Protein AF-A0A946GDV8-F1 (afdb_monomer_lite)

Foldseek 3Di:
DDDDDDDDDDDYDDDDDDDDDDPDDDDPPPPPPDPPPVVVVVVVVVVVVVVVVVVVVVVVVLVVLVVLQVDDDQADPVVCVVPVQPLSNLSSNLVVCVVVVVLVSSLVSLVSSCVNPVPNPVSVVVNVVSVVVVVVD

Radius of gyration: 39.34 Å; chains: 1; bounding box: 109×38×81 Å

pLDDT: mean 80.73, std 20.43, range [39.19, 98.31]

Secondary structure (DSSP, 8-state):
------------------------------------HHHHHHHHHHHHHHHHHHHHHHHHHHHHHHHHHHSSSPPPHHHHHHSTT-HHHHHHHHHHHHHTT-HHHHHHHHHHHHHH-TT-HHHHHHHHHHHHHHHT-

Structure (mmCIF, N/CA/C/O backbone):
data_AF-A0A946GDV8-F1
#
_entry.id   AF-A0A946GDV8-F1
#
loop_
_atom_site.group_PDB
_atom_site.id
_atom_site.type_symbol
_atom_site.label_atom_id
_atom_site.label_alt_id
_atom_site.label_comp_id
_atom_site.label_asym_id
_atom_site.label_entity_id
_atom_site.label_seq_id
_atom_site.pdbx_PDB_ins_code
_atom_site.Cartn_x
_atom_site.Cartn_y
_atom_site.Cartn_z
_atom_site.occupancy
_atom_site.B_iso_or_equiv
_atom_site.auth_seq_id
_atom_site.auth_comp_id
_atom_site.auth_asym_id
_atom_site.auth_atom_id
_atom_site.pdbx_PDB_model_num
ATOM 1 N N . MET A 1 1 ? 91.284 17.818 -12.166 1.00 42.91 1 MET A N 1
ATOM 2 C CA . MET A 1 1 ? 91.095 16.775 -13.197 1.00 42.91 1 MET A CA 1
ATOM 3 C C . MET A 1 1 ? 89.753 17.087 -13.846 1.00 42.91 1 MET A C 1
ATOM 5 O O . MET A 1 1 ? 88.732 16.836 -13.231 1.00 42.91 1 MET A O 1
ATOM 9 N N . SER A 1 2 ? 89.729 18.024 -14.800 1.00 41.00 2 SER A N 1
ATOM 10 C CA . SER A 1 2 ? 89.783 17.741 -16.252 1.00 41.00 2 SER A CA 1
ATOM 11 C C . SER A 1 2 ? 88.544 16.926 -16.666 1.00 41.00 2 SER A C 1
ATOM 13 O O . SER A 1 2 ? 88.379 15.823 -16.174 1.00 41.00 2 SER A O 1
ATOM 15 N N . SER A 1 3 ? 87.606 17.405 -17.486 1.00 44.59 3 SER A N 1
ATOM 16 C CA . SER A 1 3 ? 87.816 18.163 -18.719 1.00 44.59 3 SER A CA 1
ATOM 17 C C . SER A 1 3 ? 86.577 18.972 -19.131 1.00 44.59 3 SER A C 1
ATOM 19 O O . SER A 1 3 ? 85.470 18.444 -19.193 1.00 44.59 3 SER A O 1
ATOM 21 N N . LEU A 1 4 ? 86.811 20.239 -19.492 1.00 48.50 4 LEU A N 1
ATOM 22 C CA . LEU A 1 4 ? 86.058 20.960 -20.521 1.00 48.50 4 LEU A CA 1
ATOM 23 C C . LEU A 1 4 ? 86.138 20.179 -21.841 1.00 48.50 4 LEU A C 1
ATOM 25 O O . LEU A 1 4 ? 87.213 19.675 -22.159 1.00 48.50 4 LEU A O 1
ATOM 29 N N . LEU A 1 5 ? 85.103 20.235 -22.683 1.00 49.66 5 LEU A N 1
ATOM 30 C CA . LEU A 1 5 ? 85.336 20.288 -24.127 1.00 49.66 5 LEU A CA 1
ATOM 31 C C . LEU A 1 5 ? 84.304 21.173 -24.829 1.00 49.66 5 LEU A C 1
ATOM 33 O O . LEU A 1 5 ? 83.094 20.972 -24.786 1.00 49.66 5 LEU A O 1
ATOM 37 N N . LEU A 1 6 ? 84.879 22.204 -25.430 1.00 40.00 6 LEU A N 1
ATOM 38 C CA . LEU A 1 6 ? 84.307 23.340 -26.117 1.00 40.00 6 LEU A CA 1
ATOM 39 C C . LEU A 1 6 ? 84.168 23.001 -27.613 1.00 40.00 6 LEU A C 1
ATOM 41 O O . LEU A 1 6 ? 85.106 22.505 -28.224 1.00 40.00 6 LEU A O 1
ATOM 45 N N . ARG A 1 7 ? 82.988 23.299 -28.168 1.00 42.78 7 ARG A N 1
ATOM 46 C CA . ARG A 1 7 ? 82.689 23.835 -29.514 1.00 42.78 7 ARG A CA 1
ATOM 47 C C . ARG A 1 7 ? 83.785 23.755 -30.597 1.00 42.78 7 ARG A C 1
ATOM 49 O O . ARG A 1 7 ? 84.810 24.411 -30.467 1.00 42.78 7 ARG A O 1
ATOM 56 N N . ALA A 1 8 ? 83.432 23.230 -31.777 1.00 42.94 8 ALA A N 1
ATOM 57 C CA . ALA A 1 8 ? 83.835 23.830 -33.059 1.00 42.94 8 ALA A CA 1
ATOM 58 C C . ALA A 1 8 ? 82.939 23.383 -34.230 1.00 42.94 8 ALA A C 1
ATOM 60 O O . ALA A 1 8 ? 82.692 22.200 -34.439 1.00 42.94 8 ALA A O 1
ATOM 61 N N . HIS A 1 9 ? 82.478 24.370 -35.001 1.00 42.66 9 HIS A N 1
ATOM 62 C CA . HIS A 1 9 ? 81.822 24.239 -36.303 1.00 42.66 9 HIS A CA 1
ATOM 63 C C . HIS A 1 9 ? 82.801 23.750 -37.382 1.00 42.66 9 HIS A C 1
ATOM 65 O O . HIS A 1 9 ? 83.925 24.240 -37.457 1.00 42.66 9 HIS A O 1
ATOM 71 N N . GLY A 1 10 ? 82.311 22.924 -38.309 1.00 39.19 10 GLY A N 1
ATOM 72 C CA . GLY A 1 10 ? 82.945 22.633 -39.597 1.00 39.19 10 GLY A CA 1
ATOM 73 C C . GLY A 1 10 ? 81.908 22.704 -40.717 1.00 39.19 10 GLY A C 1
ATOM 74 O O . GLY A 1 10 ? 80.819 22.157 -40.602 1.00 39.19 10 GLY A O 1
ATOM 75 N N . ARG A 1 11 ? 82.225 23.464 -41.762 1.00 46.16 11 ARG A N 1
ATOM 76 C CA . ARG A 1 11 ? 81.344 24.001 -42.805 1.00 46.16 11 ARG A CA 1
ATOM 77 C C . ARG A 1 11 ? 81.553 23.225 -44.115 1.00 46.16 11 ARG A C 1
ATOM 79 O O . ARG A 1 11 ? 82.694 23.076 -44.525 1.00 46.16 11 ARG A O 1
ATOM 86 N N . GLY A 1 12 ? 80.469 22.899 -44.828 1.00 41.56 12 GLY A N 1
ATOM 87 C CA . GLY A 1 12 ? 80.440 22.966 -46.298 1.00 41.56 12 GLY A CA 1
ATOM 88 C C . GLY A 1 12 ? 80.460 21.671 -47.134 1.00 41.56 12 GLY A C 1
ATOM 89 O O . GLY A 1 12 ? 81.502 21.055 -47.298 1.00 41.56 12 GLY A O 1
ATOM 90 N N . ARG A 1 13 ? 79.352 21.501 -47.878 1.00 49.00 13 ARG A N 1
ATOM 91 C CA . ARG A 1 13 ? 79.274 21.432 -49.360 1.00 49.00 13 ARG A CA 1
ATOM 92 C C . ARG A 1 13 ? 79.072 20.058 -50.036 1.00 49.00 13 ARG A C 1
ATOM 94 O O . ARG A 1 13 ? 79.517 19.029 -49.556 1.00 49.00 13 ARG A O 1
ATOM 101 N N . CYS A 1 14 ? 78.449 20.164 -51.221 1.00 42.59 14 CYS A N 1
ATOM 102 C CA . CYS A 1 14 ? 78.095 19.168 -52.248 1.00 42.59 14 CYS A CA 1
ATOM 103 C C . CYS A 1 14 ? 76.825 18.365 -51.920 1.00 42.59 14 CYS A C 1
ATOM 105 O O . CYS A 1 14 ? 76.777 17.663 -50.930 1.00 42.59 14 CYS A O 1
ATOM 107 N N . GLY A 1 15 ? 75.712 18.464 -52.650 1.00 49.16 15 GLY A N 1
ATOM 108 C CA . GLY A 1 15 ? 75.547 18.644 -54.092 1.00 49.16 15 GLY A CA 1
ATOM 109 C C . GLY A 1 15 ? 75.015 17.327 -54.654 1.00 49.16 15 GLY A C 1
ATOM 110 O O . GLY A 1 15 ? 75.814 16.488 -55.044 1.00 49.16 15 GLY A O 1
ATOM 111 N N . PHE A 1 16 ? 73.694 17.123 -54.663 1.00 43.91 16 PHE A N 1
ATOM 112 C CA . PHE A 1 16 ? 73.093 15.916 -55.239 1.00 43.91 16 PHE A CA 1
ATOM 113 C C . PHE A 1 16 ? 72.091 16.311 -56.324 1.00 43.91 16 PHE A C 1
ATOM 115 O O . PHE A 1 16 ? 70.979 16.763 -56.060 1.00 43.91 16 PHE A O 1
ATOM 122 N N . ARG A 1 17 ? 72.567 16.222 -57.566 1.00 49.25 17 ARG A N 1
ATOM 123 C CA . ARG A 1 17 ? 71.802 16.415 -58.794 1.00 49.25 17 ARG A CA 1
ATOM 124 C C . ARG A 1 17 ? 71.373 15.037 -59.312 1.00 49.25 17 ARG A C 1
ATOM 126 O O . ARG A 1 17 ? 72.236 14.211 -59.568 1.00 49.25 17 ARG A O 1
ATOM 133 N N . TYR A 1 18 ? 70.063 14.904 -59.535 1.00 47.97 18 TYR A N 1
ATOM 134 C CA . TYR A 1 18 ? 69.335 13.934 -60.371 1.00 47.97 18 TYR A CA 1
ATOM 135 C C . TYR A 1 18 ? 69.354 12.445 -60.002 1.00 47.97 18 TYR A C 1
ATOM 137 O O . TYR A 1 18 ? 70.394 11.808 -59.902 1.00 47.97 18 TYR A O 1
ATOM 145 N N . GLY A 1 19 ? 68.151 11.865 -59.950 1.00 40.28 19 GLY A N 1
ATOM 146 C CA . GLY A 1 19 ? 67.954 10.422 -59.917 1.00 40.28 19 GLY A CA 1
ATOM 147 C C . GLY A 1 19 ? 66.489 10.016 -60.067 1.00 40.28 19 GLY A C 1
ATOM 148 O O . GLY A 1 19 ? 65.831 9.766 -59.073 1.00 40.28 19 GLY A O 1
ATOM 149 N N . LEU A 1 20 ? 66.036 9.952 -61.323 1.00 49.75 20 LEU A N 1
ATOM 150 C CA . LEU A 1 20 ? 65.131 8.930 -61.870 1.00 49.75 20 LEU A CA 1
ATOM 151 C C . LEU A 1 20 ? 63.710 8.767 -61.278 1.00 49.75 20 LEU A C 1
ATOM 153 O O . LEU A 1 20 ? 63.497 8.246 -60.189 1.00 49.75 20 LEU A O 1
ATOM 157 N N . VAL A 1 21 ? 62.720 9.112 -62.107 1.00 48.25 21 VAL A N 1
ATOM 158 C CA . VAL A 1 21 ? 61.302 8.754 -61.962 1.00 48.25 21 VAL A CA 1
ATOM 159 C C . VAL A 1 21 ? 61.150 7.232 -62.083 1.00 48.25 21 VAL A C 1
ATOM 161 O O . VAL A 1 21 ? 61.420 6.678 -63.147 1.00 48.25 21 VAL A O 1
ATOM 164 N N . ILE A 1 22 ? 60.691 6.561 -61.023 1.00 55.53 22 ILE A N 1
ATOM 165 C CA . ILE A 1 22 ? 60.203 5.177 -61.094 1.00 55.53 22 ILE A CA 1
ATOM 166 C C . ILE A 1 22 ? 58.675 5.230 -61.131 1.00 55.53 22 ILE A C 1
ATOM 168 O O . ILE A 1 22 ? 58.019 5.474 -60.121 1.00 55.53 22 ILE A O 1
ATOM 172 N N . ALA A 1 23 ? 58.114 5.010 -62.319 1.00 50.78 23 ALA A N 1
ATOM 173 C CA . ALA A 1 23 ? 56.711 4.668 -62.493 1.00 50.78 23 ALA A CA 1
ATOM 174 C C . ALA A 1 23 ? 56.523 3.199 -62.075 1.00 50.78 23 ALA A C 1
ATOM 176 O O . ALA A 1 23 ? 56.830 2.286 -62.839 1.00 50.78 23 ALA A O 1
ATOM 177 N N . GLY A 1 24 ? 56.080 2.975 -60.836 1.00 44.50 24 GLY A N 1
ATOM 178 C CA . GLY A 1 24 ? 55.704 1.662 -60.310 1.00 44.50 24 GLY A CA 1
ATOM 179 C C . GLY A 1 24 ? 54.191 1.579 -60.145 1.00 44.50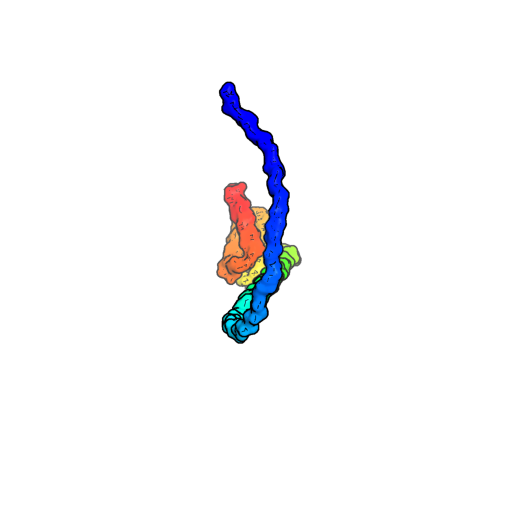 24 GLY A C 1
ATOM 180 O O . GLY A 1 24 ? 53.609 2.365 -59.402 1.00 44.50 24 GLY A O 1
ATOM 181 N N . ALA A 1 25 ? 53.563 0.660 -60.877 1.00 50.84 25 ALA A N 1
ATOM 182 C CA . ALA A 1 25 ? 52.122 0.458 -60.922 1.00 50.84 25 ALA A CA 1
ATOM 183 C C . ALA A 1 25 ? 51.511 0.140 -59.544 1.00 50.84 25 ALA A C 1
ATOM 185 O O . ALA A 1 25 ? 52.051 -0.627 -58.749 1.00 50.84 25 ALA A O 1
ATOM 186 N N . ILE A 1 26 ? 50.346 0.737 -59.309 1.00 57.19 26 ILE A N 1
ATOM 187 C CA . ILE A 1 26 ? 49.497 0.601 -58.130 1.00 57.19 26 ILE A CA 1
ATOM 188 C C . ILE A 1 26 ? 48.806 -0.768 -58.161 1.00 57.19 26 ILE A C 1
ATOM 190 O O . ILE A 1 26 ? 48.028 -1.046 -59.069 1.00 57.19 26 ILE A O 1
ATOM 194 N N . ALA A 1 27 ? 49.019 -1.581 -57.129 1.00 53.69 27 ALA A N 1
ATOM 195 C CA . ALA A 1 27 ? 48.111 -2.661 -56.753 1.00 53.69 27 ALA A CA 1
ATOM 196 C C . ALA A 1 27 ? 47.717 -2.452 -55.287 1.00 53.69 27 ALA A C 1
ATOM 198 O O . ALA A 1 27 ? 48.283 -3.051 -54.376 1.00 53.69 27 ALA A O 1
ATOM 199 N N . ILE A 1 28 ? 46.773 -1.537 -55.051 1.00 54.28 28 ILE A N 1
ATOM 200 C CA . ILE A 1 28 ? 46.119 -1.426 -53.746 1.00 54.28 28 ILE A CA 1
ATOM 201 C C . ILE A 1 28 ? 45.086 -2.550 -53.719 1.00 54.28 28 ILE A C 1
ATOM 203 O O . ILE A 1 28 ? 44.000 -2.423 -54.281 1.00 54.28 28 ILE A O 1
ATOM 207 N N . ALA A 1 29 ? 45.447 -3.677 -53.112 1.00 58.47 29 ALA A N 1
ATOM 208 C CA . ALA A 1 29 ? 44.459 -4.634 -52.649 1.00 58.47 29 ALA A CA 1
ATOM 209 C C . ALA A 1 29 ? 43.623 -3.913 -51.587 1.00 58.47 29 ALA A C 1
ATOM 211 O O . ALA A 1 29 ? 44.095 -3.670 -50.480 1.00 58.47 29 ALA A O 1
ATOM 212 N N . VAL A 1 30 ? 42.415 -3.495 -51.958 1.00 59.69 30 VAL A N 1
ATOM 213 C CA . VAL A 1 30 ? 41.425 -2.986 -51.012 1.00 59.69 30 VAL A CA 1
ATOM 214 C C . VAL A 1 30 ? 41.038 -4.177 -50.134 1.00 59.69 30 VAL A C 1
ATOM 216 O O . VAL A 1 30 ? 40.452 -5.126 -50.663 1.00 59.69 30 VAL A O 1
ATOM 219 N N . PRO A 1 31 ? 41.352 -4.198 -48.826 1.00 53.78 31 PRO A N 1
ATOM 220 C CA . PRO A 1 31 ? 40.664 -5.128 -47.959 1.00 53.78 31 PRO A CA 1
ATOM 221 C C . PRO A 1 31 ? 39.215 -4.646 -47.933 1.00 53.78 31 PRO A C 1
ATOM 223 O O . PRO A 1 31 ? 38.925 -3.526 -47.512 1.00 53.78 31 PRO A O 1
ATOM 226 N N . ALA A 1 32 ? 38.300 -5.468 -48.436 1.00 54.88 32 ALA A N 1
ATOM 227 C CA . ALA A 1 32 ? 36.885 -5.308 -48.157 1.00 54.88 32 ALA A CA 1
ATOM 228 C C . ALA A 1 32 ? 36.687 -5.576 -46.656 1.00 54.88 32 ALA A C 1
ATOM 230 O O . ALA A 1 32 ? 36.336 -6.680 -46.247 1.00 54.88 32 ALA A O 1
ATOM 231 N N . HIS A 1 33 ? 36.992 -4.583 -45.819 1.00 53.31 33 HIS A N 1
ATOM 232 C CA . HIS A 1 33 ? 36.516 -4.561 -44.448 1.00 53.31 33 HIS A CA 1
ATOM 233 C C . HIS A 1 33 ? 35.002 -4.396 -44.526 1.00 53.31 33 HIS A C 1
ATOM 235 O O . HIS A 1 33 ? 34.492 -3.347 -44.914 1.00 53.31 33 HIS A O 1
ATOM 241 N N . ALA A 1 34 ? 34.296 -5.482 -44.232 1.00 56.31 34 ALA A N 1
ATOM 242 C CA . ALA A 1 34 ? 32.863 -5.481 -44.030 1.00 56.31 34 ALA A CA 1
ATOM 243 C C . ALA A 1 34 ? 32.490 -4.397 -43.000 1.00 56.31 34 ALA A C 1
ATOM 245 O O . ALA A 1 34 ? 33.066 -4.349 -41.912 1.00 56.31 34 ALA A O 1
ATOM 246 N N . GLN A 1 35 ? 31.546 -3.519 -43.353 1.00 56.41 35 GLN A N 1
ATOM 247 C CA . GLN A 1 35 ? 30.880 -2.599 -42.428 1.00 56.41 35 GLN A CA 1
ATOM 248 C C . GLN A 1 35 ? 30.155 -3.422 -41.357 1.00 56.41 35 GLN A C 1
ATOM 250 O O . GLN A 1 35 ? 29.057 -3.916 -41.589 1.00 56.41 35 GLN A O 1
ATOM 255 N N . GLN A 1 36 ? 30.796 -3.611 -40.205 1.00 56.44 36 GLN A N 1
ATOM 256 C CA . GLN A 1 36 ? 30.218 -4.313 -39.054 1.00 56.44 36 GLN A CA 1
ATOM 257 C C . GLN A 1 36 ? 29.869 -3.344 -37.905 1.00 56.44 36 GLN A C 1
ATOM 259 O O . GLN A 1 36 ? 29.059 -3.678 -37.050 1.00 56.44 36 GLN A O 1
ATOM 264 N N . SER A 1 37 ? 30.398 -2.112 -37.921 1.00 58.66 37 SER A N 1
ATOM 265 C CA . SER A 1 37 ? 30.227 -1.130 -36.836 1.00 58.66 37 SER A CA 1
ATOM 266 C C . SER A 1 37 ? 28.864 -0.432 -36.805 1.00 58.66 37 SER A C 1
ATOM 268 O O . SER A 1 37 ? 28.375 -0.089 -35.732 1.00 58.66 37 SER A O 1
ATOM 270 N N . ASP A 1 38 ? 28.238 -0.207 -37.963 1.00 61.47 38 ASP A N 1
ATOM 271 C CA . ASP A 1 38 ? 26.989 0.567 -38.034 1.00 61.47 38 ASP A CA 1
ATOM 272 C C . ASP A 1 38 ? 25.786 -0.246 -37.538 1.00 61.47 38 ASP A C 1
ATOM 274 O O . ASP A 1 38 ? 24.828 0.311 -37.005 1.00 61.47 38 ASP A O 1
ATOM 278 N N . THR A 1 39 ? 25.827 -1.569 -37.698 1.00 68.06 39 THR A N 1
ATOM 279 C CA . THR A 1 39 ? 24.763 -2.481 -37.267 1.00 68.06 39 THR A CA 1
ATOM 280 C C . THR A 1 39 ? 24.769 -2.653 -35.751 1.00 68.06 39 THR A C 1
ATOM 282 O O . THR A 1 39 ? 23.730 -2.472 -35.125 1.00 68.06 39 THR A O 1
ATOM 285 N N . GLU A 1 40 ? 25.940 -2.892 -35.151 1.00 68.81 40 GLU A N 1
ATOM 286 C CA . GLU A 1 40 ? 26.086 -3.062 -33.696 1.00 68.81 40 GLU A CA 1
ATOM 287 C C . GLU A 1 40 ? 25.688 -1.792 -32.925 1.00 68.81 40 GLU A C 1
ATOM 289 O O . GLU A 1 40 ? 24.999 -1.872 -31.907 1.00 68.81 40 GLU A O 1
ATOM 294 N N . SER A 1 41 ? 26.041 -0.604 -33.435 1.00 73.06 41 SER A N 1
ATOM 295 C CA . SER A 1 41 ? 25.658 0.662 -32.795 1.00 73.06 41 SER A CA 1
ATOM 296 C C . SER A 1 41 ? 24.145 0.906 -32.854 1.00 73.06 41 SER A C 1
ATOM 298 O O . SER A 1 41 ? 23.548 1.316 -31.864 1.00 73.06 41 SER A O 1
ATOM 300 N N . ARG A 1 42 ? 23.496 0.603 -33.987 1.00 74.81 42 ARG A N 1
ATOM 301 C CA . ARG A 1 42 ? 22.037 0.760 -34.138 1.00 74.81 42 ARG A CA 1
ATOM 302 C C . ARG A 1 42 ? 21.262 -0.236 -33.281 1.00 74.81 42 ARG A C 1
ATOM 304 O O . ARG A 1 42 ? 20.213 0.110 -32.749 1.00 74.81 42 ARG A O 1
ATOM 311 N N . GLU A 1 43 ? 21.758 -1.463 -33.148 1.00 80.62 43 GLU A N 1
ATOM 312 C CA . GLU A 1 43 ? 21.163 -2.474 -32.270 1.00 80.62 43 GLU A CA 1
ATOM 313 C C . GLU A 1 43 ? 21.267 -2.075 -30.791 1.00 80.62 43 GLU A C 1
ATOM 315 O O . GLU A 1 43 ? 20.299 -2.248 -30.047 1.00 80.62 43 GLU A O 1
ATOM 320 N N . SER A 1 44 ? 22.397 -1.488 -30.380 1.00 84.50 44 SER A N 1
ATOM 321 C CA . SER A 1 44 ? 22.580 -0.934 -29.033 1.00 84.50 44 SER A CA 1
ATOM 322 C C . SER A 1 44 ? 21.587 0.196 -28.739 1.00 84.50 44 SER A C 1
ATOM 324 O O . SER A 1 44 ? 20.854 0.114 -27.753 1.00 84.50 44 SER A O 1
ATOM 326 N N . ASP A 1 45 ? 21.492 1.195 -29.622 1.00 85.69 45 ASP A N 1
ATOM 327 C CA . ASP A 1 45 ? 20.595 2.349 -29.449 1.00 85.69 45 ASP A CA 1
ATOM 328 C C . ASP A 1 45 ? 19.115 1.931 -29.378 1.00 85.69 45 ASP A C 1
ATOM 330 O O . ASP A 1 45 ? 18.329 2.455 -28.582 1.00 85.69 45 ASP A O 1
ATOM 334 N N . VAL A 1 46 ? 18.715 0.956 -30.204 1.00 89.00 46 VAL A N 1
ATOM 335 C CA . VAL A 1 46 ? 17.350 0.408 -30.195 1.00 89.00 46 VAL A CA 1
ATOM 336 C C . VAL A 1 46 ? 17.070 -0.331 -28.888 1.00 89.00 46 VAL A C 1
ATOM 338 O O . VAL A 1 46 ? 15.986 -0.180 -28.322 1.00 89.00 46 VAL A O 1
ATOM 341 N N . ARG A 1 47 ? 18.029 -1.115 -28.382 1.00 88.56 47 ARG A N 1
ATOM 342 C CA . ARG A 1 47 ? 17.878 -1.846 -27.118 1.00 88.56 47 ARG A CA 1
ATOM 343 C C . ARG A 1 47 ? 17.727 -0.897 -25.932 1.00 88.56 47 ARG A C 1
ATOM 345 O O . ARG A 1 47 ? 16.816 -1.102 -25.133 1.00 88.56 47 ARG A O 1
ATOM 352 N N . GLU A 1 48 ? 18.574 0.125 -25.853 1.00 90.38 48 GLU A N 1
ATOM 353 C CA . GLU A 1 48 ? 18.503 1.163 -24.820 1.00 90.38 48 GLU A CA 1
ATOM 354 C C . GLU A 1 48 ? 17.151 1.885 -24.870 1.00 90.38 48 GLU A C 1
ATOM 356 O O . GLU A 1 48 ? 16.449 1.961 -23.866 1.00 90.38 48 GLU A O 1
ATOM 361 N N . SER A 1 49 ? 16.708 2.291 -26.063 1.00 90.44 49 SER A N 1
ATOM 362 C CA . SER A 1 49 ? 15.414 2.960 -26.246 1.00 90.44 49 SER A CA 1
ATOM 363 C C . SER A 1 49 ? 14.229 2.110 -25.768 1.00 90.44 49 SER A C 1
ATOM 365 O O . SER A 1 49 ? 13.311 2.626 -25.128 1.00 90.44 49 SER A O 1
ATOM 367 N N . ILE A 1 50 ? 14.231 0.803 -26.059 1.00 92.25 50 ILE A N 1
ATOM 368 C CA . ILE A 1 50 ? 13.183 -0.126 -25.605 1.00 92.25 50 ILE A CA 1
ATOM 369 C C . ILE A 1 50 ? 13.210 -0.278 -24.077 1.00 92.25 50 ILE A C 1
ATOM 371 O O . ILE A 1 50 ? 12.154 -0.359 -23.449 1.00 92.25 50 ILE A O 1
ATOM 375 N N . GLU A 1 51 ? 14.395 -0.341 -23.469 1.00 93.88 51 GLU A N 1
ATOM 376 C CA . GLU A 1 51 ? 14.545 -0.434 -22.015 1.00 93.88 51 GLU A CA 1
ATOM 377 C C . GLU A 1 51 ? 14.021 0.821 -21.318 1.00 93.88 51 GLU A C 1
ATOM 379 O O . GLU A 1 51 ? 13.180 0.710 -20.424 1.00 93.88 51 GLU A O 1
ATOM 384 N N . THR A 1 52 ? 14.410 2.001 -21.801 1.00 93.50 52 THR A N 1
ATOM 385 C CA . THR A 1 52 ? 13.911 3.279 -21.287 1.00 93.50 52 THR A CA 1
ATOM 386 C C . THR A 1 52 ? 12.390 3.374 -21.398 1.00 93.50 52 THR A C 1
ATOM 388 O O . THR A 1 52 ? 11.727 3.775 -20.445 1.00 93.50 52 THR A O 1
ATOM 391 N N . GLN A 1 53 ? 11.798 2.967 -22.526 1.00 92.56 53 GLN A N 1
ATOM 392 C CA . GLN A 1 53 ? 10.338 2.977 -22.687 1.00 92.56 53 GLN A CA 1
ATOM 393 C C . GLN A 1 53 ? 9.635 2.087 -21.655 1.00 92.56 53 GLN A C 1
ATOM 395 O O . GLN A 1 53 ? 8.662 2.517 -21.037 1.00 92.56 53 GLN A O 1
ATOM 400 N N . ARG A 1 54 ? 10.149 0.872 -21.424 1.00 93.00 54 ARG A N 1
ATOM 401 C CA . ARG A 1 54 ? 9.600 -0.053 -20.417 1.00 93.00 54 ARG A CA 1
ATOM 402 C C . ARG A 1 54 ? 9.727 0.494 -19.000 1.00 93.00 54 ARG A C 1
ATOM 404 O O . ARG A 1 54 ? 8.839 0.275 -18.180 1.00 93.00 54 ARG A O 1
ATOM 411 N N . GLU A 1 55 ? 10.828 1.173 -18.694 1.00 92.44 55 GLU A N 1
ATOM 412 C CA . GLU A 1 55 ? 11.030 1.815 -17.395 1.00 92.44 55 GLU A CA 1
ATOM 413 C C . GLU A 1 55 ? 10.028 2.950 -17.167 1.00 92.44 55 GLU A C 1
ATOM 415 O O . GLU A 1 55 ? 9.413 3.024 -16.099 1.00 92.44 55 GLU A O 1
ATOM 420 N N . VAL A 1 56 ? 9.811 3.794 -18.178 1.00 92.88 56 VAL A N 1
ATOM 421 C CA . VAL A 1 56 ? 8.813 4.869 -18.125 1.00 92.88 56 VAL A CA 1
ATOM 422 C C . VAL A 1 56 ? 7.413 4.297 -17.922 1.00 92.88 56 VAL A C 1
ATOM 424 O O . VAL A 1 56 ? 6.683 4.777 -17.059 1.00 92.88 56 VAL A O 1
ATOM 427 N N . GLU A 1 57 ? 7.046 3.251 -18.664 1.00 92.75 57 GLU A N 1
ATOM 428 C CA . GLU A 1 57 ? 5.739 2.600 -18.534 1.00 92.75 57 GLU A CA 1
ATOM 429 C C . GLU A 1 57 ? 5.543 1.982 -17.145 1.00 92.75 57 GLU A C 1
ATOM 431 O O . GLU A 1 57 ? 4.508 2.199 -16.517 1.00 92.75 57 GLU A O 1
ATOM 436 N N . ARG A 1 58 ? 6.560 1.291 -16.612 1.00 89.50 58 ARG A N 1
ATOM 437 C CA . ARG A 1 58 ? 6.524 0.761 -15.242 1.00 89.50 58 ARG A CA 1
ATOM 438 C C . ARG A 1 58 ? 6.339 1.878 -14.219 1.00 89.50 58 ARG A C 1
ATOM 440 O O . ARG A 1 58 ? 5.496 1.761 -13.339 1.00 89.50 58 ARG A O 1
ATOM 447 N N . THR A 1 59 ? 7.095 2.963 -14.354 1.00 89.12 59 THR A N 1
ATOM 448 C CA . THR A 1 59 ? 7.010 4.113 -13.444 1.00 89.12 59 THR A CA 1
ATOM 449 C C . THR A 1 59 ? 5.633 4.772 -13.507 1.00 89.12 59 THR A C 1
ATOM 451 O O . THR A 1 59 ? 5.073 5.145 -12.477 1.00 89.12 59 THR A O 1
ATOM 454 N N . ALA A 1 60 ? 5.064 4.894 -14.708 1.00 89.81 60 ALA A N 1
ATOM 455 C CA . ALA A 1 60 ? 3.709 5.392 -14.895 1.00 89.81 60 ALA A CA 1
ATOM 456 C C . ALA A 1 60 ? 2.684 4.473 -14.217 1.00 89.81 60 ALA A C 1
ATOM 458 O O . ALA A 1 60 ? 1.808 4.967 -13.511 1.00 89.81 60 ALA A O 1
ATOM 459 N N . GLN A 1 61 ? 2.823 3.153 -14.361 1.00 89.56 61 GLN A N 1
ATOM 460 C CA . GLN A 1 61 ? 1.939 2.196 -13.701 1.00 89.56 61 GLN A CA 1
ATOM 461 C C . GLN A 1 61 ? 2.053 2.260 -12.172 1.00 89.56 61 GLN A C 1
ATOM 463 O O . GLN A 1 61 ? 1.032 2.336 -11.497 1.00 89.56 61 GLN A O 1
ATOM 468 N N . ASP A 1 62 ? 3.268 2.316 -11.623 1.00 87.75 62 ASP A N 1
ATOM 469 C CA . ASP A 1 62 ? 3.488 2.455 -10.177 1.00 87.75 62 ASP A CA 1
ATOM 470 C C . ASP A 1 62 ? 2.838 3.740 -9.627 1.00 87.75 62 ASP A C 1
ATOM 472 O O . ASP A 1 62 ? 2.281 3.747 -8.525 1.00 87.75 62 ASP A O 1
ATOM 476 N N . ALA A 1 63 ? 2.875 4.834 -10.396 1.00 86.38 63 ALA A N 1
ATOM 477 C CA . ALA A 1 63 ? 2.209 6.082 -10.035 1.00 86.38 63 ALA A CA 1
ATOM 478 C C . ALA A 1 63 ? 0.676 5.949 -10.048 1.00 86.38 63 ALA A C 1
ATOM 480 O O . ALA A 1 63 ? 0.018 6.443 -9.130 1.00 86.38 63 ALA A O 1
ATOM 481 N N . LEU A 1 64 ? 0.113 5.261 -11.047 1.00 88.25 64 LEU A N 1
ATOM 482 C CA . LEU A 1 64 ? -1.324 4.977 -11.122 1.00 88.25 64 LEU A CA 1
ATOM 483 C C . LEU A 1 64 ? -1.786 4.094 -9.957 1.00 88.25 64 LEU A C 1
ATOM 485 O O . LEU A 1 64 ? -2.802 4.391 -9.329 1.00 88.25 64 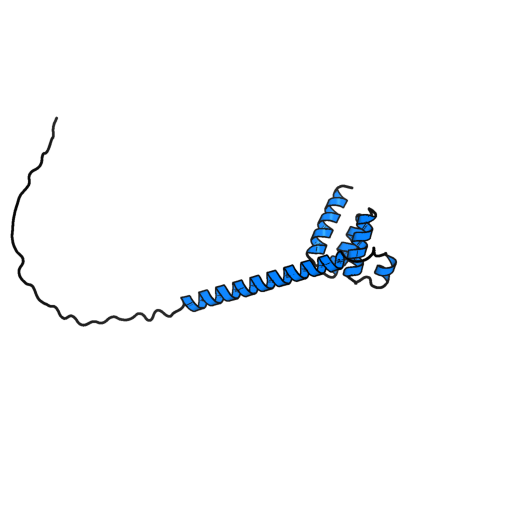LEU A O 1
ATOM 489 N N . ASP A 1 65 ? -1.023 3.054 -9.623 1.00 89.12 65 ASP A N 1
ATOM 490 C CA . ASP A 1 65 ? -1.313 2.168 -8.495 1.00 89.12 65 ASP A CA 1
ATOM 491 C C . ASP A 1 65 ? -1.298 2.952 -7.172 1.00 89.12 65 ASP A C 1
ATOM 493 O O . ASP A 1 65 ? -2.217 2.848 -6.356 1.00 89.12 65 ASP A O 1
ATOM 497 N N . LEU A 1 66 ? -0.292 3.812 -6.972 1.00 86.75 66 LEU A N 1
ATOM 498 C CA . LEU A 1 66 ? -0.221 4.698 -5.808 1.00 86.75 66 LEU A CA 1
ATOM 499 C C . LEU A 1 66 ? -1.431 5.641 -5.725 1.00 86.75 66 LEU A C 1
ATOM 501 O O . LEU A 1 66 ? -1.975 5.866 -4.638 1.00 86.75 66 LEU A O 1
ATOM 505 N N . GLU A 1 67 ? -1.856 6.206 -6.853 1.00 87.88 67 GLU A N 1
ATOM 506 C CA . GLU A 1 67 ? -3.028 7.076 -6.918 1.00 87.88 67 GLU A CA 1
ATOM 507 C C . GLU A 1 67 ? -4.311 6.317 -6.548 1.00 87.88 67 GLU A C 1
ATOM 509 O O . GLU A 1 67 ? -5.084 6.799 -5.714 1.00 87.88 67 GLU A O 1
ATOM 514 N N . ALA A 1 68 ? -4.506 5.116 -7.097 1.00 86.88 68 ALA A N 1
ATOM 515 C CA . ALA A 1 68 ? -5.652 4.262 -6.798 1.00 86.88 68 ALA A CA 1
ATOM 516 C C . ALA A 1 68 ? -5.725 3.914 -5.302 1.00 86.88 68 ALA A C 1
ATOM 518 O O . ALA A 1 68 ? -6.775 4.045 -4.674 1.00 86.88 68 ALA A O 1
ATOM 519 N N . PHE A 1 69 ? -4.596 3.549 -4.691 1.00 89.94 69 PHE A N 1
ATOM 520 C CA . PHE A 1 69 ? -4.555 3.167 -3.278 1.00 89.94 69 PHE A CA 1
ATOM 521 C C . PHE A 1 69 ? -4.682 4.348 -2.308 1.00 89.94 69 PHE A C 1
ATOM 523 O O . PHE A 1 69 ? -5.124 4.171 -1.171 1.00 89.94 69 PHE A O 1
ATOM 530 N N . SER A 1 70 ? -4.275 5.551 -2.717 1.00 80.88 70 SER A N 1
ATOM 531 C CA . SER A 1 70 ? -4.273 6.735 -1.848 1.00 80.88 70 SER A CA 1
ATOM 532 C C . SER A 1 70 ? -5.587 7.519 -1.862 1.00 80.88 70 SER A C 1
ATOM 534 O O . SER A 1 70 ? -5.839 8.288 -0.929 1.00 80.88 70 SER A O 1
ATOM 536 N N . LYS A 1 71 ? -6.437 7.329 -2.878 1.00 84.88 71 LYS A N 1
ATOM 537 C CA . LYS A 1 71 ? -7.708 8.048 -3.025 1.00 84.88 71 LYS A CA 1
ATOM 538 C C . LYS A 1 71 ? -8.899 7.315 -2.401 1.00 84.88 71 LYS A C 1
ATOM 540 O O . LYS A 1 71 ? -8.948 6.097 -2.275 1.00 84.88 71 LYS A O 1
ATOM 545 N N . GLY A 1 72 ? -9.911 8.107 -2.050 1.00 81.69 72 GLY A N 1
ATOM 546 C CA . GLY A 1 72 ? -11.208 7.626 -1.576 1.00 81.69 72 GLY A CA 1
ATOM 547 C C . GLY A 1 72 ? -11.336 7.511 -0.050 1.00 81.69 72 GLY A C 1
ATOM 548 O O . GLY A 1 72 ? -10.380 7.747 0.689 1.00 81.69 72 GLY A O 1
ATOM 549 N N . PRO A 1 73 ? -12.548 7.192 0.442 1.00 88.31 73 PRO A N 1
ATOM 550 C CA . PRO A 1 73 ? -12.822 7.052 1.871 1.00 88.31 73 PRO A CA 1
ATOM 551 C C . PRO A 1 73 ? -12.125 5.825 2.479 1.00 88.31 73 PRO A C 1
ATOM 553 O O . PRO A 1 73 ? -11.690 4.922 1.761 1.00 88.31 73 PRO A O 1
ATOM 556 N N . SER A 1 74 ? -12.059 5.761 3.810 1.00 93.06 74 SER A N 1
ATOM 557 C CA . SER A 1 74 ? -11.616 4.554 4.519 1.00 93.06 74 SER A CA 1
ATOM 558 C C . SER A 1 74 ? -12.486 3.352 4.140 1.00 93.06 74 SER A C 1
ATOM 560 O O . SER A 1 74 ? -13.710 3.460 4.080 1.00 93.06 74 SER A O 1
ATOM 562 N N . VAL A 1 75 ? -11.845 2.211 3.892 1.00 96.31 75 VAL A N 1
ATOM 563 C CA . VAL A 1 75 ? -12.512 0.934 3.591 1.00 96.31 75 VAL A CA 1
ATOM 564 C C . VAL A 1 75 ? -12.706 0.149 4.887 1.00 96.31 75 VAL A C 1
ATOM 566 O O . VAL A 1 75 ? -11.865 0.232 5.784 1.00 96.31 75 VAL A O 1
ATOM 569 N N . THR A 1 76 ? -13.808 -0.594 4.985 1.00 97.06 76 THR A N 1
ATOM 570 C CA . THR A 1 76 ? -14.154 -1.469 6.117 1.00 97.06 76 THR A CA 1
ATOM 571 C C . THR A 1 76 ? -13.849 -2.937 5.814 1.00 97.06 76 THR A C 1
ATOM 573 O O . THR A 1 76 ? -13.775 -3.344 4.656 1.00 97.06 76 THR A O 1
ATOM 576 N N . PHE A 1 77 ? -13.750 -3.765 6.857 1.00 97.19 77 PHE A N 1
ATOM 577 C CA . PHE A 1 77 ? -13.560 -5.208 6.683 1.00 97.19 77 PHE A CA 1
ATOM 578 C C . PHE A 1 77 ? -14.718 -5.876 5.929 1.00 97.19 77 PHE A C 1
ATOM 580 O O . PHE A 1 77 ? -14.485 -6.765 5.118 1.00 97.19 77 PHE A O 1
ATOM 587 N N . GLN A 1 78 ? -15.956 -5.424 6.161 1.00 97.94 78 GLN A N 1
ATOM 588 C CA . GLN A 1 78 ? -17.144 -5.969 5.498 1.00 97.94 78 GLN A CA 1
ATOM 589 C C . GLN A 1 78 ? -17.035 -5.847 3.972 1.00 97.94 78 GLN A C 1
ATOM 591 O O . GLN A 1 78 ? -17.321 -6.802 3.263 1.00 97.94 78 GLN A O 1
ATOM 596 N N . GLN A 1 79 ? -16.550 -4.703 3.480 1.00 97.38 79 GLN A N 1
ATOM 597 C CA . GLN A 1 79 ? -16.349 -4.467 2.047 1.00 97.38 79 GLN A CA 1
ATOM 598 C C . GLN A 1 79 ? -15.254 -5.364 1.461 1.00 97.38 79 GLN A C 1
ATOM 600 O O . GLN A 1 79 ? -15.389 -5.841 0.343 1.00 97.38 79 GLN A O 1
ATOM 605 N N . VAL A 1 80 ? -14.182 -5.632 2.213 1.00 97.44 80 VAL A N 1
ATOM 606 C CA . VAL A 1 80 ? -13.150 -6.595 1.785 1.00 97.44 80 VAL A CA 1
ATOM 607 C C . VAL A 1 80 ? -13.714 -8.014 1.725 1.00 97.44 80 VAL A C 1
ATOM 609 O O . VAL A 1 80 ? -13.320 -8.792 0.868 1.00 97.44 80 VAL A O 1
ATOM 612 N N . LEU A 1 81 ? -14.644 -8.369 2.614 1.00 96.69 81 LEU A N 1
ATOM 613 C CA . LEU A 1 81 ? -15.247 -9.701 2.625 1.00 96.69 81 LEU A CA 1
ATOM 614 C C . LEU A 1 81 ? -16.154 -9.958 1.409 1.00 96.69 81 LEU A C 1
ATOM 616 O O . LEU A 1 81 ? -16.318 -11.110 1.016 1.00 96.69 81 LEU A O 1
ATOM 620 N N . GLU A 1 82 ? -16.727 -8.906 0.821 1.00 97.88 82 GLU A N 1
ATOM 621 C CA . GLU A 1 82 ? -17.528 -9.003 -0.406 1.00 97.88 82 GLU A CA 1
ATOM 622 C C . GLU A 1 82 ? -16.675 -9.389 -1.624 1.00 97.88 82 GLU A C 1
ATOM 624 O O . GLU A 1 82 ? -17.148 -10.132 -2.482 1.00 97.88 82 GLU A O 1
ATOM 629 N N . ASP A 1 83 ? -15.423 -8.926 -1.678 1.00 96.75 83 ASP A N 1
ATOM 630 C CA . ASP A 1 83 ? -14.472 -9.231 -2.751 1.00 96.75 83 ASP A CA 1
ATOM 631 C C . ASP A 1 83 ? -13.026 -9.305 -2.200 1.00 96.75 83 ASP A C 1
ATOM 633 O O . ASP A 1 83 ? -12.279 -8.319 -2.233 1.00 96.75 83 ASP A O 1
ATOM 637 N N . PRO A 1 84 ? -12.616 -10.464 -1.642 1.00 95.69 84 PRO A N 1
ATOM 638 C CA . PRO A 1 84 ? -11.362 -10.592 -0.898 1.00 95.69 84 PRO A CA 1
ATOM 639 C C . PRO A 1 84 ? -10.109 -10.588 -1.776 1.00 95.69 84 PRO A C 1
ATOM 641 O O . PRO A 1 84 ? -9.021 -10.350 -1.246 1.00 95.69 84 PRO A O 1
ATOM 644 N N . ASP A 1 85 ? -10.248 -10.804 -3.084 1.00 95.88 85 ASP A N 1
ATOM 645 C CA . ASP A 1 85 ? -9.137 -10.785 -4.043 1.00 95.88 85 ASP A CA 1
ATOM 646 C C . ASP A 1 85 ? -8.958 -9.403 -4.692 1.00 95.88 85 ASP A C 1
ATOM 648 O O . ASP A 1 85 ? -8.000 -9.161 -5.433 1.00 95.88 85 ASP A O 1
ATOM 652 N N . ASN A 1 86 ? -9.845 -8.456 -4.374 1.00 95.81 86 ASN A N 1
ATOM 653 C CA . ASN A 1 86 ? -9.747 -7.087 -4.842 1.00 95.81 86 ASN A CA 1
ATOM 654 C C . ASN A 1 86 ? -8.540 -6.375 -4.227 1.00 95.81 86 ASN A C 1
ATOM 656 O O . ASN A 1 86 ? -8.524 -6.016 -3.043 1.00 95.81 86 ASN A O 1
ATOM 660 N N . ILE A 1 87 ? -7.526 -6.150 -5.057 1.00 95.44 87 ILE A N 1
ATOM 661 C CA . ILE A 1 87 ? -6.260 -5.542 -4.648 1.00 95.44 87 ILE A CA 1
ATOM 662 C C . ILE A 1 87 ? -6.480 -4.145 -4.062 1.00 95.44 87 ILE A C 1
ATOM 664 O O . ILE A 1 87 ? -5.976 -3.855 -2.977 1.00 95.44 87 ILE A O 1
ATOM 668 N N . GLU A 1 88 ? -7.254 -3.289 -4.734 1.00 94.62 88 GLU A N 1
ATOM 669 C CA . GLU A 1 88 ? -7.469 -1.909 -4.290 1.00 94.62 88 GLU A CA 1
ATOM 670 C C . GLU A 1 88 ? -8.177 -1.862 -2.931 1.00 94.62 88 GLU A C 1
ATOM 672 O O . GLU A 1 88 ? -7.720 -1.160 -2.023 1.00 94.62 88 GLU A O 1
ATOM 677 N N . LEU A 1 89 ? -9.246 -2.649 -2.754 1.00 96.00 89 LEU A N 1
ATOM 678 C CA . LEU A 1 89 ? -9.972 -2.722 -1.483 1.00 96.00 89 LEU A CA 1
ATOM 679 C C . LEU A 1 89 ? -9.073 -3.204 -0.345 1.00 96.00 89 LEU A C 1
ATOM 681 O O . LEU A 1 89 ? -9.071 -2.591 0.725 1.00 96.00 89 LEU A O 1
ATOM 685 N N . ASN A 1 90 ? -8.284 -4.258 -0.565 1.00 96.94 90 ASN A N 1
ATOM 686 C CA . ASN A 1 90 ? -7.382 -4.781 0.460 1.00 96.94 90 ASN A CA 1
ATOM 687 C C . ASN A 1 90 ? -6.285 -3.770 0.820 1.00 96.94 90 ASN A C 1
ATOM 689 O O . ASN A 1 90 ? -6.031 -3.553 2.005 1.00 96.94 90 ASN A O 1
ATOM 693 N N . VAL A 1 91 ? -5.659 -3.102 -0.157 1.00 96.94 91 VAL A N 1
ATOM 694 C CA . VAL A 1 91 ? -4.624 -2.093 0.133 1.00 96.94 91 VAL A CA 1
ATOM 695 C C . VAL A 1 91 ? -5.222 -0.905 0.886 1.00 96.94 91 VAL A C 1
ATOM 697 O O . VAL A 1 91 ? -4.668 -0.469 1.899 1.00 96.94 91 VAL A O 1
ATOM 700 N N . ARG A 1 92 ? -6.388 -0.404 0.467 1.00 96.69 92 ARG A N 1
ATOM 701 C CA . ARG A 1 92 ? -7.069 0.695 1.168 1.00 96.69 92 ARG A CA 1
ATOM 702 C C . ARG A 1 92 ? -7.508 0.295 2.573 1.00 96.69 92 ARG A C 1
ATOM 704 O O . ARG A 1 92 ? -7.388 1.104 3.493 1.00 96.69 92 ARG A O 1
ATOM 711 N N . TYR A 1 93 ? -7.949 -0.945 2.767 1.00 97.75 93 TYR A N 1
ATOM 712 C CA . TYR A 1 93 ? -8.264 -1.472 4.091 1.00 97.75 93 TYR A CA 1
ATOM 713 C C . TYR A 1 93 ? -7.017 -1.606 4.972 1.00 97.75 93 TYR A C 1
ATOM 715 O O . TYR A 1 93 ? -7.053 -1.205 6.134 1.00 97.75 93 TYR A O 1
ATOM 723 N N . ALA A 1 94 ? -5.883 -2.056 4.428 1.00 97.56 94 ALA A N 1
ATOM 724 C CA . ALA A 1 94 ? -4.615 -2.059 5.154 1.00 97.56 94 ALA A CA 1
ATOM 725 C C . ALA A 1 94 ? -4.212 -0.638 5.586 1.00 97.56 94 ALA A C 1
ATOM 727 O O . ALA A 1 94 ? -3.787 -0.433 6.722 1.00 97.56 94 ALA A O 1
ATOM 728 N N . LEU A 1 95 ? -4.416 0.372 4.731 1.00 96.44 95 LEU A N 1
ATOM 729 C CA . LEU A 1 95 ? -4.208 1.775 5.100 1.00 96.44 95 LEU A CA 1
ATOM 730 C C . LEU A 1 95 ? -5.173 2.237 6.207 1.00 96.44 95 LEU A C 1
ATOM 732 O O . LEU A 1 95 ? -4.750 2.980 7.093 1.00 96.44 95 LEU A O 1
ATOM 736 N N . THR A 1 96 ? -6.440 1.804 6.203 1.00 97.00 96 THR A N 1
ATOM 737 C CA . THR A 1 96 ? -7.369 2.019 7.332 1.00 97.00 96 THR A CA 1
ATOM 738 C C . THR A 1 96 ? -6.800 1.416 8.619 1.00 97.00 96 THR A C 1
ATOM 740 O O . THR A 1 96 ? -6.641 2.130 9.605 1.00 97.00 96 THR A O 1
ATOM 743 N N . GLN A 1 97 ? -6.398 0.143 8.590 1.00 97.50 97 GLN A N 1
ATOM 744 C CA . GLN A 1 97 ? -5.837 -0.564 9.745 1.00 97.50 97 GLN A CA 1
ATOM 745 C C . GLN A 1 97 ? -4.578 0.128 10.292 1.00 97.50 97 GLN A C 1
ATOM 747 O O . GLN A 1 97 ? -4.430 0.258 11.504 1.00 97.50 97 GLN A O 1
ATOM 752 N N . ILE A 1 98 ? -3.698 0.640 9.422 1.00 96.38 98 ILE A N 1
ATOM 753 C CA . ILE A 1 98 ? -2.522 1.425 9.832 1.00 96.38 98 ILE A CA 1
ATOM 754 C C . ILE A 1 98 ? -2.938 2.704 10.567 1.00 96.38 98 ILE A C 1
ATOM 756 O O . ILE A 1 98 ? -2.356 3.015 11.607 1.00 96.38 98 ILE A O 1
ATOM 760 N N . ARG A 1 99 ? -3.930 3.445 10.052 1.00 94.75 99 ARG A N 1
ATOM 761 C CA . ARG A 1 99 ? -4.440 4.673 10.695 1.00 94.75 99 ARG A CA 1
ATOM 762 C C . ARG A 1 99 ? -5.071 4.388 12.058 1.00 94.75 99 ARG A C 1
ATOM 764 O O . ARG A 1 99 ? -4.964 5.213 12.956 1.00 94.75 99 ARG A O 1
ATOM 771 N N . GLU A 1 100 ? -5.681 3.219 12.211 1.00 96.19 100 GLU A N 1
ATOM 772 C CA . GLU A 1 100 ? -6.282 2.743 13.462 1.00 96.19 100 GLU A CA 1
ATOM 773 C C . GLU A 1 100 ? -5.258 2.128 14.435 1.00 96.19 100 GLU A C 1
ATOM 775 O O . GLU A 1 100 ? -5.618 1.727 15.538 1.00 96.19 100 GLU A O 1
ATOM 780 N N . GLY A 1 101 ? -3.980 2.033 14.051 1.00 96.12 101 GLY A N 1
ATOM 781 C CA . GLY A 1 101 ? -2.931 1.417 14.869 1.00 96.12 101 GLY A CA 1
ATOM 782 C C . GLY A 1 101 ? -2.916 -0.116 14.833 1.00 96.12 101 GLY A C 1
ATOM 783 O O . GLY A 1 101 ? -2.073 -0.739 15.476 1.00 96.12 101 GLY A O 1
ATOM 784 N N . ASN A 1 102 ? -3.779 -0.750 14.038 1.00 97.38 102 ASN A N 1
ATOM 785 C CA . ASN A 1 102 ? -3.777 -2.192 13.807 1.00 97.38 102 ASN A CA 1
ATOM 786 C C . ASN A 1 102 ? -2.705 -2.595 12.776 1.00 97.38 102 ASN A C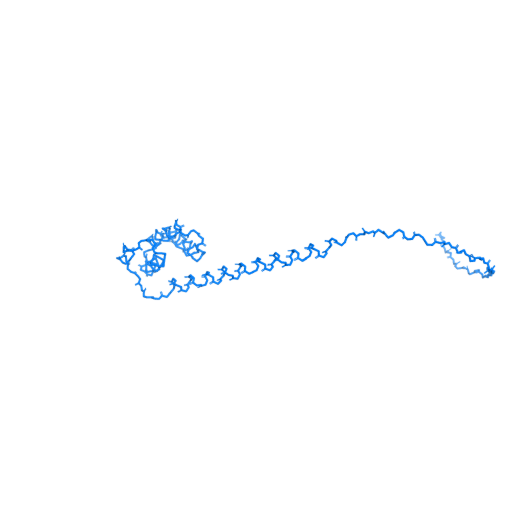 1
ATOM 788 O O . ASN A 1 102 ? -2.992 -3.096 11.686 1.00 97.38 102 ASN A O 1
ATOM 792 N N . VAL A 1 103 ? -1.437 -2.378 13.128 1.00 97.69 103 VAL A N 1
ATOM 793 C CA . VAL A 1 103 ? -0.289 -2.635 12.242 1.00 97.69 103 VAL A CA 1
ATOM 794 C C . VAL A 1 103 ? -0.165 -4.125 11.894 1.00 97.69 103 VAL A C 1
ATOM 796 O O . VAL A 1 103 ? 0.175 -4.470 10.764 1.00 97.69 103 VAL A O 1
ATOM 799 N N . ARG A 1 104 ? -0.498 -5.028 12.830 1.00 97.88 104 ARG A N 1
ATOM 800 C CA . ARG A 1 104 ? -0.449 -6.483 12.591 1.00 97.88 104 ARG A CA 1
ATOM 801 C C . ARG A 1 104 ? -1.508 -6.923 11.582 1.00 97.88 104 ARG A C 1
ATOM 803 O O . ARG A 1 104 ? -1.196 -7.699 10.684 1.00 97.88 104 ARG A O 1
ATOM 810 N N . GLY A 1 105 ? -2.730 -6.403 11.706 1.00 97.94 105 GLY A N 1
ATOM 811 C CA . GLY A 1 105 ? -3.794 -6.633 10.730 1.00 97.94 105 GLY A CA 1
ATOM 812 C C . GLY A 1 105 ? -3.412 -6.119 9.345 1.00 97.94 105 GLY A C 1
ATOM 813 O O . GLY A 1 105 ? -3.565 -6.848 8.368 1.00 97.94 105 GLY A O 1
ATOM 814 N N . ALA A 1 106 ? -2.826 -4.919 9.274 1.00 98.12 106 ALA A N 1
ATOM 815 C CA . ALA A 1 106 ? -2.343 -4.359 8.014 1.00 98.12 106 ALA A CA 1
ATOM 816 C C . ALA A 1 106 ? -1.297 -5.259 7.345 1.00 98.12 106 ALA A C 1
ATOM 818 O O . ALA A 1 106 ? -1.376 -5.490 6.142 1.00 98.12 106 ALA A O 1
ATOM 819 N N . GLY A 1 107 ? -0.360 -5.814 8.122 1.00 98.25 107 GLY A N 1
ATOM 820 C CA . GLY A 1 107 ? 0.645 -6.754 7.623 1.00 98.25 107 GLY A CA 1
ATOM 821 C C . GLY A 1 107 ? 0.022 -7.980 6.956 1.00 98.25 107 GLY A C 1
ATOM 822 O O . GLY A 1 107 ? 0.350 -8.274 5.813 1.00 98.25 107 GLY A O 1
ATOM 823 N N . ALA A 1 108 ? -0.934 -8.634 7.621 1.00 97.94 108 ALA A N 1
ATOM 824 C CA . ALA A 1 108 ? -1.620 -9.805 7.070 1.00 97.94 108 ALA A CA 1
ATOM 825 C C . ALA A 1 108 ? -2.421 -9.480 5.794 1.00 97.94 108 ALA A C 1
ATOM 827 O O . ALA A 1 108 ? -2.441 -10.261 4.843 1.00 97.94 108 ALA A O 1
ATOM 828 N N . THR A 1 109 ? -3.069 -8.312 5.749 1.00 98.25 109 THR A N 1
ATOM 829 C CA . THR A 1 109 ? -3.806 -7.861 4.560 1.00 98.25 109 THR A CA 1
ATOM 830 C C . THR A 1 109 ? -2.860 -7.609 3.379 1.00 98.25 109 THR A C 1
ATOM 832 O O . THR A 1 109 ? -3.144 -8.037 2.262 1.00 98.25 109 THR A O 1
ATOM 835 N N . LEU A 1 110 ? -1.714 -6.958 3.609 1.00 98.31 110 LEU A N 1
ATOM 836 C CA . LEU A 1 110 ? -0.717 -6.693 2.564 1.00 98.31 110 LEU A CA 1
ATOM 837 C C . LEU A 1 110 ? -0.003 -7.967 2.098 1.00 98.31 110 LEU A C 1
ATOM 839 O O . LEU A 1 110 ? 0.290 -8.098 0.913 1.00 98.31 110 LEU A O 1
ATOM 843 N N . GLU A 1 111 ? 0.232 -8.925 2.994 1.00 98.12 111 GLU A N 1
ATOM 844 C CA . GLU A 1 111 ? 0.754 -10.243 2.631 1.00 98.12 111 GLU A CA 1
ATOM 845 C C . GLU A 1 111 ? -0.192 -10.962 1.659 1.00 98.12 111 GLU A C 1
ATOM 847 O O . GLU A 1 111 ? 0.260 -11.426 0.614 1.00 98.12 111 GLU A O 1
ATOM 852 N N . ARG A 1 112 ? -1.512 -10.965 1.924 1.00 97.44 112 ARG A N 1
ATOM 853 C CA . ARG A 1 112 ? -2.508 -11.498 0.972 1.00 97.44 112 ARG A CA 1
ATOM 854 C C . ARG A 1 112 ? -2.381 -10.837 -0.397 1.00 97.44 112 ARG A C 1
ATOM 856 O O . ARG A 1 112 ? -2.354 -11.536 -1.405 1.00 97.44 112 ARG A O 1
ATOM 863 N N . VAL A 1 113 ? -2.295 -9.507 -0.437 1.00 97.94 113 VAL A N 1
ATOM 864 C CA . VAL A 1 113 ? -2.152 -8.768 -1.701 1.00 97.94 113 VAL A CA 1
ATOM 865 C C . VAL A 1 113 ? -0.918 -9.240 -2.472 1.00 97.94 113 VAL A C 1
ATOM 867 O O . VAL A 1 113 ? -1.018 -9.507 -3.666 1.00 97.94 113 VAL A O 1
ATOM 870 N N . LEU A 1 114 ? 0.223 -9.407 -1.799 1.00 97.75 114 LEU A N 1
ATOM 871 C CA . LEU A 1 114 ? 1.470 -9.843 -2.433 1.00 97.75 114 LEU A CA 1
ATOM 872 C C . LEU A 1 114 ? 1.473 -11.322 -2.844 1.00 97.75 114 LEU A C 1
ATOM 874 O O . LEU A 1 114 ? 2.212 -11.680 -3.759 1.00 97.75 114 LEU A O 1
ATOM 878 N N . LEU A 1 115 ? 0.638 -12.168 -2.234 1.00 97.50 115 LEU A N 1
ATOM 879 C CA . LEU A 1 115 ? 0.413 -13.536 -2.716 1.00 97.50 115 LEU A CA 1
ATOM 880 C C . LEU A 1 115 ? -0.319 -13.559 -4.067 1.00 97.50 115 LEU A C 1
ATOM 882 O O . LEU A 1 115 ? -0.063 -14.447 -4.876 1.00 97.50 115 LEU A O 1
ATOM 886 N N . ILE A 1 116 ? -1.204 -12.589 -4.321 1.00 96.19 116 ILE A N 1
ATOM 887 C CA . ILE A 1 116 ? -1.969 -12.480 -5.576 1.00 96.19 116 ILE A CA 1
ATOM 888 C C . ILE A 1 116 ? -1.167 -11.711 -6.637 1.00 96.19 116 ILE A C 1
ATOM 890 O O . ILE A 1 116 ? -1.093 -12.119 -7.797 1.00 96.19 116 ILE A O 1
ATOM 894 N N . ARG A 1 117 ? -0.561 -10.585 -6.247 1.00 95.75 117 ARG A N 1
ATOM 895 C CA . ARG A 1 117 ? 0.201 -9.674 -7.113 1.00 95.75 117 ARG A CA 1
ATOM 896 C C . ARG A 1 117 ? 1.559 -9.335 -6.478 1.00 95.75 117 ARG A C 1
ATOM 898 O O . ARG A 1 117 ? 1.690 -8.309 -5.806 1.00 95.75 117 ARG A O 1
ATOM 905 N N . PRO A 1 118 ? 2.588 -10.177 -6.684 1.00 95.94 118 PRO A N 1
ATOM 906 C CA . PRO A 1 118 ? 3.902 -9.997 -6.058 1.00 95.94 118 PRO A CA 1
ATOM 907 C C . PRO A 1 118 ? 4.722 -8.845 -6.661 1.00 95.94 118 PRO A C 1
ATOM 909 O O . PRO A 1 118 ? 5.704 -8.393 -6.069 1.00 95.94 118 PRO A O 1
ATOM 912 N N . ASP A 1 119 ? 4.345 -8.375 -7.849 1.00 93.19 119 ASP A N 1
ATOM 913 C CA . ASP A 1 119 ? 5.054 -7.374 -8.643 1.00 93.19 119 ASP A CA 1
ATOM 914 C C . ASP A 1 119 ? 4.754 -5.922 -8.232 1.00 93.19 119 ASP A C 1
ATOM 916 O O . ASP A 1 119 ? 5.504 -5.025 -8.614 1.00 93.19 119 ASP A O 1
ATOM 920 N N . LEU A 1 120 ? 3.736 -5.686 -7.397 1.00 93.88 120 LEU A N 1
ATOM 921 C CA . LEU A 1 120 ? 3.309 -4.348 -6.971 1.00 93.88 120 LEU A CA 1
ATOM 922 C C . LEU A 1 120 ? 4.364 -3.668 -6.088 1.00 93.88 120 LEU A C 1
ATOM 924 O O . LEU A 1 120 ? 4.424 -3.879 -4.871 1.00 93.88 120 LEU A O 1
ATOM 928 N N . ALA A 1 121 ? 5.197 -2.819 -6.692 1.00 93.31 121 ALA A N 1
ATOM 929 C CA . ALA A 1 121 ? 6.312 -2.168 -6.009 1.00 93.31 121 ALA A CA 1
ATOM 930 C C . ALA A 1 121 ? 5.853 -1.315 -4.822 1.00 93.31 121 ALA A C 1
ATOM 932 O O . ALA A 1 121 ? 6.41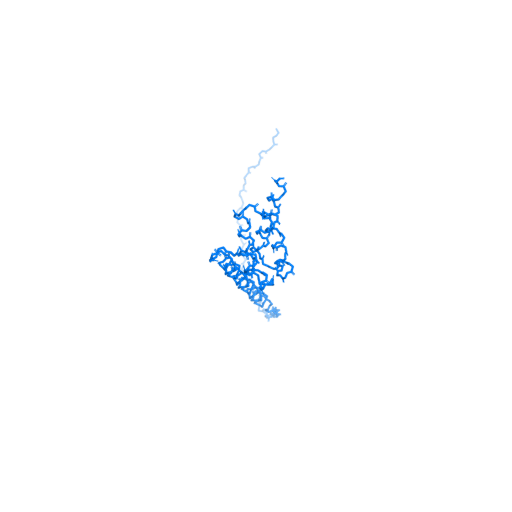1 -1.434 -3.728 1.00 93.31 121 ALA A O 1
ATOM 933 N N . VAL A 1 122 ? 4.787 -0.534 -5.009 1.00 93.56 122 VAL A N 1
ATOM 934 C CA . VAL A 1 122 ? 4.183 0.299 -3.959 1.00 93.56 122 VAL A CA 1
ATOM 935 C C . VAL A 1 122 ? 3.768 -0.542 -2.749 1.00 93.56 122 VAL A C 1
ATOM 937 O O . VAL A 1 122 ? 4.068 -0.187 -1.607 1.00 93.56 122 VAL A O 1
ATOM 940 N N . VAL A 1 123 ? 3.132 -1.693 -2.983 1.00 96.62 123 VAL A N 1
ATOM 941 C CA . VAL A 1 123 ? 2.648 -2.571 -1.909 1.00 96.62 123 VAL A CA 1
ATOM 942 C C . VAL A 1 123 ? 3.809 -3.262 -1.194 1.00 96.62 123 VAL A C 1
ATOM 944 O O . VAL A 1 123 ? 3.804 -3.333 0.033 1.00 96.62 123 VAL A O 1
ATOM 947 N N . ARG A 1 124 ? 4.853 -3.686 -1.918 1.00 97.06 124 ARG A N 1
ATOM 948 C CA . ARG A 1 124 ? 6.074 -4.242 -1.307 1.00 97.06 124 ARG A CA 1
ATOM 949 C C . ARG A 1 124 ? 6.763 -3.245 -0.378 1.00 97.06 124 ARG A C 1
ATOM 951 O O . ARG A 1 124 ? 7.184 -3.621 0.715 1.00 97.06 124 ARG A O 1
ATOM 958 N N . VAL A 1 125 ? 6.873 -1.983 -0.794 1.00 96.12 125 VAL A N 1
ATOM 959 C CA . VAL A 1 125 ? 7.464 -0.921 0.036 1.00 96.12 125 VAL A CA 1
ATOM 960 C C . VAL A 1 125 ? 6.608 -0.674 1.276 1.00 96.12 125 VAL A C 1
ATOM 962 O O . VAL A 1 125 ? 7.136 -0.636 2.387 1.00 96.12 125 VAL A O 1
ATOM 965 N N . LEU A 1 126 ? 5.287 -0.564 1.114 1.00 96.44 126 LEU A N 1
ATOM 966 C CA . LEU A 1 126 ? 4.375 -0.397 2.243 1.00 96.44 126 LEU A CA 1
ATOM 967 C C . LEU A 1 126 ? 4.459 -1.577 3.223 1.00 96.44 126 LEU A C 1
ATOM 969 O O . LEU A 1 126 ? 4.529 -1.364 4.433 1.00 96.44 126 LEU A O 1
ATOM 973 N N . PHE A 1 127 ? 4.511 -2.809 2.716 1.00 98.12 127 PHE A N 1
ATOM 974 C CA . PHE A 1 127 ? 4.657 -4.009 3.534 1.00 98.12 127 PHE A CA 1
ATOM 975 C C . PHE A 1 127 ? 5.977 -4.012 4.311 1.00 98.12 127 PHE A C 1
ATOM 977 O O . PHE A 1 127 ? 5.968 -4.270 5.511 1.00 98.12 127 PHE A O 1
ATOM 984 N N . ALA A 1 128 ? 7.094 -3.627 3.685 1.00 98.12 128 ALA A N 1
ATOM 985 C CA . ALA A 1 128 ? 8.377 -3.489 4.374 1.00 98.12 128 ALA 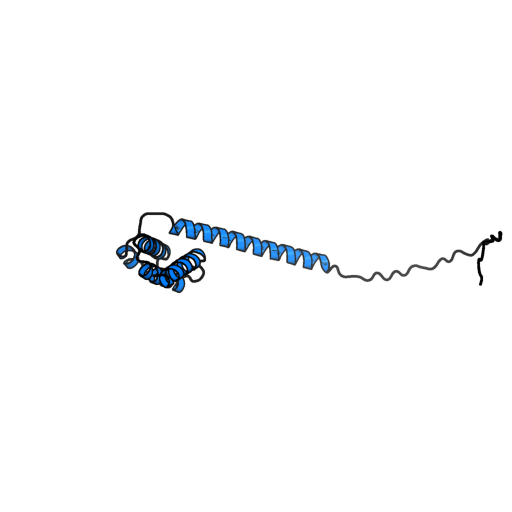A CA 1
ATOM 986 C C . ALA A 1 128 ? 8.318 -2.465 5.524 1.00 98.12 128 ALA A C 1
ATOM 988 O O . ALA A 1 128 ? 8.826 -2.729 6.613 1.00 98.12 128 ALA A O 1
ATOM 989 N N . ILE A 1 129 ? 7.647 -1.324 5.321 1.00 96.75 129 ILE A N 1
ATOM 990 C CA . ILE A 1 129 ? 7.432 -0.316 6.374 1.00 96.75 129 ILE A CA 1
ATOM 991 C C . ILE A 1 129 ? 6.594 -0.895 7.522 1.00 96.75 129 ILE A C 1
ATOM 993 O O . ILE A 1 129 ? 6.892 -0.655 8.692 1.00 96.75 129 ILE A O 1
ATOM 997 N N . VAL A 1 130 ? 5.542 -1.652 7.2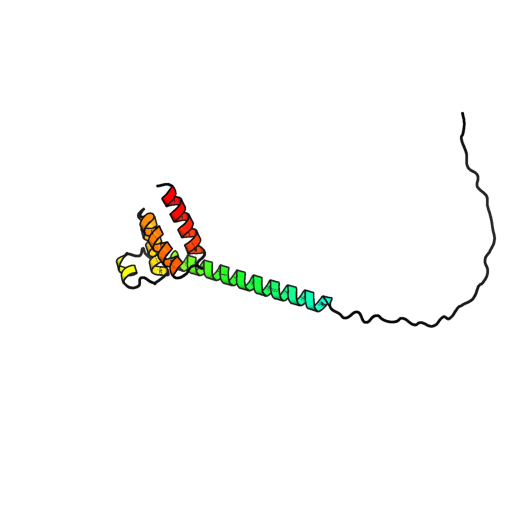02 1.00 97.75 130 VAL A N 1
ATOM 998 C CA . VAL A 1 130 ? 4.690 -2.311 8.200 1.00 97.75 130 VAL A CA 1
ATOM 999 C C . VAL A 1 130 ? 5.480 -3.346 9.000 1.00 97.75 130 VAL A C 1
ATOM 1001 O O . VAL A 1 130 ? 5.426 -3.311 10.226 1.00 97.75 130 VAL A O 1
ATOM 1004 N N . LEU A 1 131 ? 6.259 -4.207 8.340 1.00 97.44 131 LEU A N 1
ATOM 1005 C CA . LEU A 1 131 ? 7.119 -5.190 9.004 1.00 97.44 131 LEU A CA 1
ATOM 1006 C C . LEU A 1 131 ? 8.145 -4.522 9.923 1.00 97.44 131 LEU A C 1
ATOM 1008 O O . LEU A 1 131 ? 8.292 -4.933 11.070 1.00 97.44 131 LEU A O 1
ATOM 1012 N N . PHE A 1 132 ? 8.792 -3.449 9.460 1.00 97.31 132 PHE A N 1
ATOM 1013 C CA . PHE A 1 132 ? 9.715 -2.675 10.288 1.00 97.31 132 PHE A CA 1
ATOM 1014 C C . PHE A 1 132 ? 9.029 -2.118 11.539 1.00 97.31 132 PHE A C 1
ATOM 1016 O O . PHE A 1 132 ? 9.588 -2.166 12.629 1.00 97.31 132 PHE A O 1
ATOM 1023 N N . ARG A 1 133 ? 7.800 -1.603 11.415 1.00 94.88 133 ARG A N 1
ATOM 1024 C CA . ARG A 1 133 ? 7.047 -1.132 12.583 1.00 94.88 133 ARG A CA 1
ATOM 1025 C C . ARG A 1 133 ? 6.725 -2.267 13.546 1.00 94.88 133 ARG A C 1
ATOM 1027 O O . ARG A 1 133 ? 6.860 -2.055 14.740 1.00 94.88 133 ARG A O 1
ATOM 1034 N N . LEU A 1 134 ? 6.323 -3.435 13.041 1.00 94.50 134 LEU A N 1
ATOM 1035 C CA . LEU A 1 134 ? 5.992 -4.600 13.868 1.00 94.50 134 LEU A CA 1
ATOM 1036 C C . LEU A 1 134 ? 7.168 -5.105 14.703 1.00 94.50 134 LEU A C 1
ATOM 1038 O O . LEU A 1 134 ? 6.943 -5.532 15.829 1.00 94.50 134 LEU A O 1
ATOM 1042 N N . ASP A 1 135 ? 8.386 -5.046 14.168 1.00 92.50 135 ASP A N 1
ATOM 1043 C CA . ASP A 1 135 ? 9.608 -5.430 14.890 1.00 92.50 135 ASP A CA 1
ATOM 1044 C C . ASP A 1 135 ? 9.919 -4.490 16.071 1.00 92.50 135 ASP A C 1
ATOM 1046 O O . ASP A 1 135 ? 10.604 -4.866 17.016 1.00 92.50 135 ASP A O 1
ATOM 1050 N N . ASN A 1 136 ? 9.369 -3.271 16.042 1.00 84.25 136 ASN A N 1
ATOM 1051 C CA . ASN A 1 136 ? 9.573 -2.229 17.048 1.00 84.25 136 ASN A CA 1
ATOM 1052 C C . ASN A 1 136 ? 8.368 -2.031 17.999 1.00 84.25 136 ASN A C 1
ATOM 1054 O O . ASN A 1 136 ? 8.301 -0.992 18.663 1.00 84.25 136 ASN A O 1
ATOM 1058 N N . LEU A 1 137 ? 7.399 -2.960 18.034 1.00 76.25 137 LEU A N 1
ATOM 1059 C CA . LEU A 1 137 ? 6.217 -2.908 18.918 1.00 76.25 137 LEU A CA 1
ATOM 1060 C C . LEU A 1 137 ? 6.402 -3.648 20.248 1.00 76.25 137 LEU A C 1
ATOM 1062 O O . LEU A 1 137 ? 7.127 -4.664 20.282 1.00 76.25 137 LEU A O 1
#

Sequence (137 aa):
MSSLLLRAHGRGRCGFRYGLVIAGAIAIAVPAHAQQSDTESRESDVRESIETQREVERTAQDALDLEAFSKGPSVTFQQVLEDPDNIELNVRYALTQIREGNVRGAGATLERVLLIRPDLAVVRVLFAIVLFRLDNL